Protein AF-A0A7X9JMN2-F1 (afdb_monomer_lite)

Foldseek 3Di:
DPQFFEEEEELDDPVPPPDPLSVLLCVLCVVLVHDYYYDYLVCVLVDDGQEYEYAYADPVSLVSLVVCQVVDPHAYEYEHPCQVPVVSVVVRHPYYDHDRVSVVVSVVVVVCVVPPPVCSVVD

pLDDT: mean 87.57, std 11.24, range [36.84, 97.06]

Radius of gyration: 13.44 Å; chains: 1; bounding box: 32×29×34 Å

Structure (mmCIF, N/CA/C/O backbone):
data_AF-A0A7X9JMN2-F1
#
_entry.id   AF-A0A7X9JMN2-F1
#
loop_
_atom_site.group_PDB
_atom_site.id
_atom_site.type_symbol
_atom_site.label_atom_id
_atom_site.label_alt_id
_atom_site.label_comp_id
_atom_site.label_asym_id
_atom_site.label_entity_id
_atom_site.label_seq_id
_atom_site.pdbx_PDB_ins_code
_atom_site.Cartn_x
_atom_site.Cartn_y
_atom_site.Cartn_z
_atom_site.occupancy
_atom_site.B_iso_or_equiv
_atom_site.auth_seq_id
_atom_site.auth_comp_id
_atom_site.auth_asym_id
_atom_site.auth_atom_id
_atom_site.pdbx_PDB_model_num
ATOM 1 N N . MET A 1 1 ? -14.043 -1.113 19.077 1.00 50.56 1 MET A N 1
ATOM 2 C CA . MET A 1 1 ? -13.209 -0.515 18.016 1.00 50.56 1 MET A CA 1
ATOM 3 C C . MET A 1 1 ? -13.443 -1.314 16.752 1.00 50.56 1 MET A C 1
ATOM 5 O O . MET A 1 1 ? -13.357 -2.536 16.822 1.00 50.56 1 MET A O 1
ATOM 9 N N . ASN A 1 2 ? -13.822 -0.662 15.649 1.00 57.97 2 ASN A N 1
ATOM 10 C CA . ASN A 1 2 ? -13.919 -1.343 14.357 1.00 57.97 2 ASN A CA 1
ATOM 11 C C . ASN A 1 2 ? -12.519 -1.813 13.971 1.00 57.97 2 ASN A C 1
ATOM 13 O O . ASN A 1 2 ? -11.595 -1.011 13.957 1.00 57.97 2 ASN A O 1
ATOM 17 N N . ASN A 1 3 ? -12.360 -3.111 13.736 1.00 80.88 3 ASN A N 1
ATOM 18 C CA . ASN A 1 3 ? -11.065 -3.700 13.430 1.00 80.88 3 ASN A CA 1
ATOM 19 C C . ASN A 1 3 ? -10.782 -3.521 11.932 1.00 80.88 3 ASN A C 1
ATOM 21 O O . ASN A 1 3 ? -11.212 -4.356 11.135 1.00 80.88 3 ASN A O 1
ATOM 25 N N . ILE A 1 4 ? -10.125 -2.416 11.565 1.00 88.62 4 ILE A N 1
ATOM 26 C CA . ILE A 1 4 ? -9.765 -2.102 10.176 1.00 88.62 4 ILE A CA 1
ATOM 27 C C . ILE A 1 4 ? -8.824 -3.189 9.647 1.00 88.62 4 ILE A C 1
ATOM 29 O O . ILE A 1 4 ? -7.772 -3.463 10.231 1.00 88.62 4 ILE A O 1
ATOM 33 N N . LYS A 1 5 ? -9.189 -3.815 8.529 1.00 92.25 5 LYS A N 1
ATOM 34 C CA . LYS A 1 5 ? -8.363 -4.813 7.846 1.00 92.25 5 LYS A CA 1
ATOM 35 C C . LYS A 1 5 ? -7.457 -4.129 6.836 1.00 92.25 5 LYS A C 1
ATOM 37 O O . LYS A 1 5 ? -7.926 -3.638 5.810 1.00 92.25 5 LYS A O 1
ATOM 42 N N . ILE A 1 6 ? -6.158 -4.149 7.103 1.00 95.69 6 ILE A N 1
ATOM 43 C CA . ILE A 1 6 ? -5.160 -3.501 6.255 1.00 95.69 6 ILE A CA 1
ATOM 44 C C . ILE A 1 6 ? -4.345 -4.570 5.538 1.00 95.69 6 ILE A C 1
ATOM 46 O O . ILE A 1 6 ? -3.805 -5.492 6.160 1.00 95.69 6 ILE A O 1
ATOM 50 N N . ILE A 1 7 ? -4.235 -4.430 4.222 1.00 97.06 7 ILE A N 1
ATOM 51 C CA . ILE A 1 7 ? -3.288 -5.190 3.412 1.00 97.06 7 ILE A CA 1
ATOM 52 C C . ILE A 1 7 ? -2.228 -4.243 2.869 1.00 97.06 7 ILE A C 1
ATOM 54 O O . ILE A 1 7 ? -2.533 -3.111 2.505 1.00 97.06 7 ILE A O 1
ATOM 58 N N . ILE A 1 8 ? -0.995 -4.725 2.772 1.00 96.88 8 ILE A N 1
ATOM 59 C CA . ILE A 1 8 ? 0.046 -4.109 1.952 1.00 96.88 8 ILE A CA 1
ATOM 60 C C . ILE A 1 8 ? 0.497 -5.077 0.867 1.00 96.88 8 ILE A C 1
ATOM 62 O O . ILE A 1 8 ? 0.558 -6.291 1.076 1.00 96.88 8 ILE A O 1
ATOM 66 N N . THR A 1 9 ? 0.777 -4.528 -0.307 1.00 96.06 9 THR A N 1
ATOM 67 C CA . THR A 1 9 ? 1.243 -5.279 -1.465 1.00 96.06 9 THR A CA 1
ATOM 68 C C . THR A 1 9 ? 2.214 -4.449 -2.299 1.00 96.06 9 THR A C 1
ATOM 70 O O . THR A 1 9 ? 2.250 -3.218 -2.223 1.00 96.06 9 THR A O 1
ATOM 73 N N . GLU A 1 10 ? 2.988 -5.139 -3.126 1.00 96.00 10 GLU A N 1
ATOM 74 C CA . GLU A 1 10 ? 3.899 -4.552 -4.103 1.00 96.00 10 GLU A CA 1
ATOM 75 C C . GLU A 1 10 ? 3.492 -5.073 -5.486 1.00 96.00 10 GLU A C 1
ATOM 77 O O . GLU A 1 10 ? 3.618 -6.274 -5.743 1.00 96.00 10 GLU A O 1
ATOM 82 N N . PRO A 1 11 ? 2.965 -4.216 -6.379 1.00 93.88 11 PRO A N 1
ATOM 83 C CA . PRO A 1 11 ? 2.500 -4.609 -7.706 1.00 93.88 11 PRO A CA 1
ATOM 84 C C . PRO A 1 11 ? 3.679 -4.789 -8.669 1.00 93.88 11 PRO A C 1
ATOM 86 O O . PRO A 1 11 ? 3.841 -4.047 -9.635 1.00 93.88 11 PRO A O 1
ATOM 89 N N . THR A 1 12 ? 4.517 -5.776 -8.373 1.00 91.81 12 THR A N 1
ATOM 90 C CA . THR A 1 12 ? 5.749 -6.094 -9.092 1.00 91.81 12 THR A CA 1
ATOM 91 C C . THR A 1 12 ? 5.933 -7.612 -9.204 1.00 91.81 12 THR A C 1
ATOM 93 O O . THR A 1 12 ? 5.120 -8.396 -8.713 1.00 91.81 12 THR A O 1
ATOM 96 N N . GLU A 1 13 ? 6.992 -8.040 -9.885 1.00 89.56 13 GLU A N 1
ATOM 97 C CA . GLU A 1 13 ? 7.364 -9.455 -9.983 1.00 89.56 13 GLU A CA 1
ATOM 98 C C . GLU A 1 13 ? 7.725 -10.010 -8.600 1.00 89.56 13 GLU A C 1
ATOM 100 O O . GLU A 1 13 ? 8.348 -9.321 -7.796 1.00 89.56 13 GLU A O 1
ATOM 105 N N . ILE A 1 14 ? 7.374 -11.271 -8.323 1.00 88.75 14 ILE A N 1
ATOM 106 C CA . ILE A 1 14 ? 7.520 -11.877 -6.987 1.00 88.75 14 ILE A CA 1
ATOM 107 C C . ILE A 1 14 ? 8.953 -11.799 -6.431 1.00 88.75 14 ILE A C 1
ATOM 109 O O . ILE A 1 14 ? 9.150 -11.673 -5.227 1.00 88.75 14 ILE A O 1
ATOM 113 N N . GLU A 1 15 ? 9.948 -11.815 -7.312 1.00 90.06 15 GLU A N 1
ATOM 114 C CA . GLU A 1 15 ? 11.380 -11.723 -7.005 1.00 90.06 15 GLU A CA 1
ATOM 115 C C . GLU A 1 15 ? 11.773 -10.361 -6.409 1.00 90.06 15 GLU A C 1
ATOM 117 O O . GLU A 1 15 ? 12.744 -10.265 -5.664 1.00 90.06 15 GLU A O 1
ATOM 122 N N . ASN A 1 16 ? 10.991 -9.321 -6.714 1.00 89.44 16 ASN A N 1
ATOM 123 C CA . ASN A 1 16 ? 11.217 -7.931 -6.318 1.00 89.44 16 ASN A CA 1
ATOM 124 C C . ASN A 1 16 ? 10.312 -7.490 -5.153 1.00 89.44 16 ASN A C 1
ATOM 126 O O . ASN A 1 16 ? 10.167 -6.293 -4.896 1.00 89.44 16 ASN A O 1
ATOM 130 N N . THR A 1 17 ? 9.673 -8.449 -4.479 1.00 92.62 17 THR A N 1
ATOM 131 C CA . THR A 1 17 ? 8.783 -8.210 -3.337 1.00 92.62 17 THR A CA 1
ATOM 132 C C . THR A 1 17 ? 9.525 -8.204 -2.002 1.00 92.62 17 THR A C 1
ATOM 134 O O . THR A 1 17 ? 10.690 -8.594 -1.912 1.00 92.62 17 THR A O 1
ATOM 137 N N . LYS A 1 18 ? 8.828 -7.787 -0.940 1.00 91.69 18 LYS A N 1
ATOM 138 C CA . LYS A 1 18 ? 9.326 -7.636 0.431 1.00 91.69 18 LYS A CA 1
ATOM 139 C C . LYS A 1 18 ? 10.477 -6.643 0.506 1.00 91.69 18 LYS A C 1
ATOM 141 O O . LYS A 1 18 ? 11.504 -6.902 1.137 1.00 91.69 18 LYS A O 1
ATOM 146 N N . SER A 1 19 ? 10.297 -5.496 -0.145 1.00 91.88 19 SER A N 1
ATOM 147 C CA . SER A 1 19 ? 11.241 -4.392 -0.040 1.00 91.88 19 SER A CA 1
ATOM 148 C C . SER A 1 19 ? 11.398 -3.930 1.409 1.00 91.88 19 SER A C 1
ATOM 150 O O . SER A 1 19 ? 10.501 -4.046 2.247 1.00 91.88 19 SER A O 1
ATOM 152 N N . VAL A 1 20 ? 12.559 -3.341 1.692 1.00 91.12 20 VAL A N 1
ATOM 153 C CA . VAL A 1 20 ? 12.854 -2.738 2.998 1.00 91.12 20 VAL A CA 1
ATOM 154 C C . VAL A 1 20 ? 11.843 -1.634 3.340 1.00 91.12 20 VAL A C 1
ATOM 156 O O . VAL A 1 20 ? 11.431 -1.525 4.490 1.00 91.12 20 VAL A O 1
ATOM 159 N N . GLY A 1 21 ? 11.394 -0.862 2.345 1.00 89.31 21 GLY A N 1
ATOM 160 C CA . GLY A 1 21 ? 10.350 0.148 2.537 1.00 89.31 21 GLY A CA 1
ATOM 161 C C . GLY A 1 21 ? 9.030 -0.473 2.990 1.00 89.31 21 GLY A C 1
ATOM 162 O O . GLY A 1 21 ? 8.467 -0.049 3.994 1.00 89.31 21 GLY A O 1
ATOM 163 N N . CYS A 1 22 ? 8.577 -1.538 2.321 1.00 92.25 22 CYS A N 1
ATOM 164 C CA . CYS A 1 22 ? 7.383 -2.277 2.737 1.00 92.25 22 CYS A CA 1
ATOM 165 C C . CYS A 1 22 ? 7.506 -2.790 4.181 1.00 92.25 22 CYS A C 1
ATOM 167 O O . CYS A 1 22 ? 6.581 -2.624 4.976 1.00 92.25 22 CYS A O 1
ATOM 169 N N . PHE A 1 23 ? 8.671 -3.335 4.547 1.00 93.88 23 PHE A N 1
ATOM 170 C CA . PHE A 1 23 ? 8.934 -3.794 5.911 1.00 93.88 23 PHE A CA 1
ATOM 171 C C . PHE A 1 23 ? 8.796 -2.671 6.954 1.00 93.88 23 PHE A C 1
ATOM 173 O O . PHE A 1 23 ? 8.172 -2.891 7.992 1.00 93.88 23 PHE A O 1
ATOM 180 N N . PHE A 1 24 ? 9.333 -1.474 6.694 1.00 93.69 24 PHE A N 1
ATOM 181 C CA . PHE A 1 24 ? 9.225 -0.352 7.634 1.00 93.69 24 PHE A CA 1
ATOM 182 C C . PHE A 1 24 ? 7.792 0.152 7.798 1.00 93.69 24 PHE A C 1
ATOM 184 O O . PHE A 1 24 ? 7.375 0.438 8.924 1.00 93.69 24 PHE A O 1
ATOM 191 N N . ILE A 1 25 ? 7.013 0.192 6.715 1.00 94.06 25 ILE A N 1
ATOM 192 C CA . ILE A 1 25 ? 5.583 0.515 6.782 1.00 94.06 25 ILE A CA 1
ATOM 193 C C . ILE A 1 25 ? 4.844 -0.514 7.643 1.00 94.06 25 ILE A C 1
ATOM 195 O O . ILE A 1 25 ? 4.110 -0.147 8.561 1.00 94.06 25 ILE A O 1
ATOM 199 N N . GLU A 1 26 ? 5.064 -1.804 7.390 1.00 95.94 26 GLU A N 1
ATOM 200 C CA . GLU A 1 26 ? 4.446 -2.875 8.168 1.00 95.94 26 GLU A CA 1
ATOM 201 C C . GLU A 1 26 ? 4.801 -2.809 9.659 1.00 95.94 26 GLU A C 1
ATOM 203 O O . GLU A 1 26 ? 3.919 -2.940 10.508 1.00 95.94 26 GLU A O 1
ATOM 208 N N . ASP A 1 27 ? 6.080 -2.621 9.986 1.00 95.62 27 ASP A N 1
ATOM 209 C CA . ASP A 1 27 ? 6.557 -2.513 11.366 1.00 95.62 27 ASP A CA 1
ATOM 210 C C . ASP A 1 27 ? 5.950 -1.295 12.077 1.00 95.62 27 ASP A C 1
ATOM 212 O O . ASP A 1 27 ? 5.456 -1.417 13.199 1.00 95.62 27 ASP A O 1
ATOM 216 N N . SER A 1 28 ? 5.904 -0.146 11.401 1.00 95.38 28 SER A N 1
ATOM 217 C CA . SER A 1 28 ? 5.345 1.096 11.949 1.00 95.38 28 SER A CA 1
ATOM 218 C C . SER A 1 28 ? 3.849 0.965 12.240 1.00 95.38 28 SER A C 1
ATOM 220 O O . SER A 1 28 ? 3.398 1.296 13.335 1.00 95.38 28 SER A O 1
ATOM 222 N N . ILE A 1 29 ? 3.081 0.392 11.310 1.00 95.19 29 ILE A N 1
ATOM 223 C CA . ILE A 1 29 ? 1.638 0.157 11.479 1.00 95.19 29 ILE A CA 1
ATOM 224 C C . ILE A 1 29 ? 1.369 -0.824 12.627 1.00 95.19 29 ILE A C 1
ATOM 226 O O . ILE A 1 29 ? 0.494 -0.571 13.459 1.00 95.19 29 ILE A O 1
ATOM 230 N N . ARG A 1 30 ? 2.151 -1.911 12.729 1.00 95.56 30 ARG A N 1
ATOM 231 C CA . ARG A 1 30 ? 2.033 -2.878 13.837 1.00 95.56 30 ARG A CA 1
ATOM 232 C C . ARG A 1 30 ? 2.364 -2.247 15.186 1.00 95.56 30 ARG A C 1
ATOM 234 O O . ARG A 1 30 ? 1.655 -2.498 16.158 1.00 95.56 30 ARG A O 1
ATOM 241 N N . LYS A 1 31 ? 3.410 -1.417 15.259 1.00 95.75 31 LYS A N 1
ATOM 242 C CA . LYS A 1 31 ? 3.788 -0.682 16.480 1.00 95.75 31 LYS A CA 1
ATOM 243 C C . LYS A 1 31 ? 2.709 0.298 16.933 1.00 95.75 31 LYS A C 1
ATOM 245 O O . LYS A 1 31 ? 2.535 0.473 18.136 1.00 95.75 31 LYS A O 1
ATOM 250 N N . SER A 1 32 ? 1.953 0.862 15.996 1.00 93.62 32 SER A N 1
ATOM 251 C CA . SER A 1 32 ? 0.791 1.713 16.280 1.00 93.62 32 SER A CA 1
ATOM 252 C C . SER A 1 32 ? -0.472 0.931 16.665 1.00 93.62 32 SER A C 1
ATOM 254 O O . SER A 1 32 ? -1.517 1.530 16.892 1.00 93.62 32 SER A O 1
ATOM 256 N N . GLY A 1 33 ? -0.397 -0.400 16.771 1.00 93.50 33 GLY A N 1
ATOM 257 C CA . GLY A 1 33 ? -1.494 -1.247 17.249 1.00 93.50 33 GLY A CA 1
ATOM 258 C C . GLY A 1 33 ? -2.478 -1.703 16.170 1.00 93.50 33 GLY A C 1
ATOM 259 O O . GLY A 1 33 ? -3.447 -2.391 16.489 1.00 93.50 33 GLY A O 1
ATOM 260 N N . TYR A 1 34 ? -2.228 -1.376 14.901 1.00 93.81 34 TYR A N 1
ATOM 261 C CA . TYR A 1 34 ? -3.049 -1.832 13.783 1.00 93.81 34 TYR A CA 1
ATOM 262 C C . TYR A 1 34 ? -2.604 -3.207 13.282 1.00 93.81 34 TYR A C 1
ATOM 264 O O . TYR A 1 34 ? -1.421 -3.557 13.294 1.00 93.81 34 TYR A O 1
ATOM 272 N N . ASN A 1 35 ? -3.561 -3.992 12.784 1.00 92.12 35 ASN A N 1
ATOM 273 C CA . ASN A 1 35 ? -3.256 -5.262 12.143 1.00 92.12 35 ASN A CA 1
ATOM 274 C C . ASN A 1 35 ? -3.060 -5.069 10.636 1.00 92.12 35 ASN A C 1
ATOM 276 O O . ASN A 1 35 ? -3.939 -4.559 9.944 1.00 92.12 35 ASN A O 1
ATOM 280 N N . ILE A 1 36 ? -1.920 -5.531 10.132 1.00 95.69 36 ILE A N 1
ATOM 281 C CA . ILE A 1 36 ? -1.548 -5.443 8.722 1.00 95.69 36 ILE A CA 1
ATOM 282 C C . ILE A 1 36 ? -1.001 -6.772 8.223 1.00 95.69 36 ILE A C 1
ATOM 284 O O . ILE A 1 36 ? -0.153 -7.411 8.863 1.00 95.69 36 ILE A O 1
ATOM 288 N N . LYS A 1 37 ? -1.476 -7.170 7.044 1.00 96.12 37 LYS A N 1
ATOM 289 C CA . LYS A 1 37 ? -1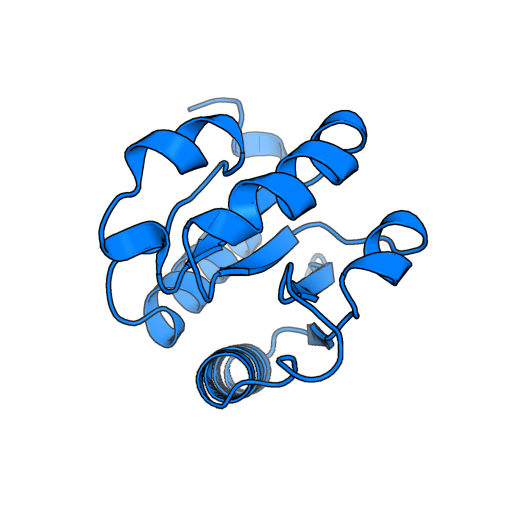.065 -8.386 6.350 1.00 96.12 37 LYS A CA 1
ATOM 290 C C . LYS A 1 37 ? -0.367 -8.032 5.041 1.00 96.12 37 LYS A C 1
ATOM 292 O O . LYS A 1 37 ? -0.934 -7.337 4.204 1.00 96.12 37 LYS A O 1
ATOM 297 N N . TYR A 1 38 ? 0.830 -8.571 4.842 1.00 96.94 38 TYR A N 1
ATOM 298 C CA . TYR A 1 38 ? 1.448 -8.584 3.523 1.00 96.94 38 TYR A CA 1
ATOM 299 C C . TYR A 1 38 ? 0.750 -9.610 2.623 1.00 96.94 38 TYR A C 1
ATOM 301 O O . TYR A 1 38 ? 0.566 -10.766 3.023 1.00 96.94 38 TYR A O 1
ATOM 309 N N . VAL A 1 39 ? 0.397 -9.212 1.404 1.00 95.62 39 VAL A N 1
ATOM 310 C CA . VAL A 1 39 ? -0.180 -10.097 0.387 1.00 95.62 39 VAL A CA 1
ATOM 311 C C . VAL A 1 39 ? 0.544 -9.895 -0.937 1.00 95.62 39 VAL A C 1
ATOM 313 O O . VAL A 1 39 ? 0.685 -8.776 -1.420 1.00 95.62 39 VAL A O 1
ATOM 316 N N . GLU A 1 40 ? 0.968 -10.996 -1.558 1.00 94.00 40 GLU A N 1
ATOM 317 C CA . GLU A 1 40 ? 1.492 -10.975 -2.927 1.00 94.00 40 GLU A CA 1
ATOM 318 C C . GLU A 1 40 ? 0.424 -10.463 -3.901 1.00 94.00 40 GLU A C 1
ATOM 320 O O . GLU A 1 40 ? -0.719 -10.921 -3.869 1.00 94.00 40 GLU A O 1
ATOM 325 N N . PHE A 1 41 ? 0.805 -9.566 -4.809 1.00 92.00 41 PHE A N 1
ATOM 326 C CA . PHE A 1 41 ? -0.121 -8.874 -5.709 1.00 92.00 41 PHE A CA 1
ATOM 327 C C . PHE A 1 41 ? -1.096 -9.802 -6.458 1.00 92.00 41 PHE A C 1
ATOM 329 O O . PHE A 1 41 ? -2.297 -9.541 -6.515 1.00 92.00 41 PHE A O 1
ATOM 336 N N . GLU A 1 42 ? -0.609 -10.934 -6.971 1.00 89.56 42 GLU A N 1
ATOM 337 C CA . GLU A 1 42 ? -1.416 -11.910 -7.723 1.00 89.56 42 GLU A CA 1
ATOM 338 C C . GLU A 1 42 ? -2.509 -12.596 -6.878 1.00 89.56 42 GLU A C 1
ATOM 340 O O . GLU A 1 42 ? -3.509 -13.077 -7.418 1.00 89.56 42 GLU A O 1
ATOM 345 N N . LYS A 1 43 ? -2.343 -12.619 -5.550 1.00 91.81 43 LYS A N 1
ATOM 346 C CA . LYS A 1 43 ? -3.290 -13.200 -4.583 1.00 91.81 43 LYS A CA 1
ATOM 347 C C . LYS A 1 43 ? -4.273 -12.167 -4.029 1.00 91.81 43 LYS A C 1
ATOM 349 O O . LYS A 1 43 ? -5.218 -12.537 -3.341 1.00 91.81 43 LYS A O 1
ATOM 354 N N . LEU A 1 44 ? -4.095 -10.881 -4.342 1.00 91.38 44 LEU A N 1
ATOM 355 C CA . LEU A 1 44 ? -4.888 -9.795 -3.758 1.00 91.38 44 LEU A CA 1
ATOM 356 C C . LEU A 1 44 ? -6.393 -9.929 -4.035 1.00 91.38 44 LEU A C 1
ATOM 358 O O . LEU A 1 44 ? -7.214 -9.555 -3.205 1.00 91.38 44 LEU A O 1
ATOM 362 N N . LYS A 1 45 ? -6.763 -10.501 -5.187 1.00 87.88 45 LYS A N 1
ATOM 363 C CA . LYS A 1 45 ? -8.163 -10.744 -5.581 1.00 87.88 45 LYS A CA 1
ATOM 364 C C . LYS A 1 45 ? -8.907 -11.728 -4.665 1.00 87.88 45 LYS A C 1
ATOM 366 O O . LYS A 1 45 ? -10.135 -11.729 -4.666 1.00 87.88 45 LYS A O 1
ATOM 371 N N . ASP A 1 46 ? -8.171 -12.576 -3.947 1.00 89.44 46 ASP A N 1
ATOM 372 C CA . ASP A 1 46 ? -8.713 -13.640 -3.098 1.00 89.44 46 ASP A CA 1
ATOM 373 C C . ASP A 1 46 ? -8.819 -13.188 -1.627 1.00 89.44 46 ASP A C 1
ATOM 375 O O . ASP A 1 46 ? -9.194 -13.965 -0.750 1.00 89.44 46 ASP A O 1
ATOM 379 N N . GLU A 1 47 ? -8.494 -11.924 -1.346 1.00 91.38 47 GLU A N 1
ATOM 380 C CA . GLU A 1 47 ? -8.417 -11.362 -0.003 1.00 91.38 47 GLU A CA 1
ATOM 381 C C . GLU A 1 47 ? -9.513 -10.323 0.254 1.00 91.38 47 GLU A C 1
ATOM 383 O O . GLU A 1 47 ? -10.060 -9.698 -0.655 1.00 91.38 47 GLU A O 1
ATOM 388 N N . THR A 1 48 ? -9.817 -10.105 1.535 1.00 89.75 48 THR A N 1
ATOM 389 C CA . THR A 1 48 ? -10.726 -9.041 1.978 1.00 89.75 48 THR A CA 1
ATOM 390 C C . THR A 1 48 ? -9.968 -8.054 2.853 1.00 89.75 48 THR A C 1
ATOM 392 O O . THR A 1 48 ? -9.451 -8.445 3.902 1.00 89.75 48 THR A O 1
ATOM 395 N N . ALA A 1 49 ? -9.960 -6.785 2.464 1.00 92.06 49 ALA A N 1
ATOM 396 C CA . ALA A 1 49 ? -9.413 -5.685 3.248 1.00 92.06 49 ALA A CA 1
ATOM 397 C C . ALA A 1 49 ? -10.348 -4.484 3.193 1.00 92.06 49 ALA A C 1
ATOM 399 O O . ALA A 1 49 ? -11.193 -4.403 2.314 1.00 92.06 49 ALA A O 1
ATOM 400 N N . ASP A 1 50 ? -10.176 -3.556 4.116 1.00 91.69 50 ASP A N 1
ATOM 401 C CA . ASP A 1 50 ? -10.797 -2.238 4.072 1.00 91.69 50 ASP A CA 1
ATOM 402 C C . ASP A 1 50 ? -9.890 -1.249 3.328 1.00 91.69 50 ASP A C 1
ATOM 404 O O . ASP A 1 50 ? -10.344 -0.450 2.504 1.00 91.69 50 ASP A O 1
ATOM 408 N N . ILE A 1 51 ? -8.583 -1.371 3.579 1.00 94.38 51 ILE A N 1
ATOM 409 C CA . ILE A 1 51 ? -7.528 -0.527 3.025 1.00 94.38 51 ILE A CA 1
ATOM 410 C C . ILE A 1 51 ? -6.456 -1.417 2.405 1.00 94.38 51 ILE A C 1
ATOM 412 O O . ILE A 1 51 ? -6.016 -2.400 3.009 1.00 94.38 51 ILE A O 1
ATOM 416 N N . ILE A 1 52 ? -6.010 -1.041 1.210 1.00 95.75 52 ILE A N 1
ATOM 417 C CA . ILE A 1 52 ? -4.889 -1.672 0.525 1.00 95.75 52 ILE A CA 1
ATOM 418 C C . ILE A 1 52 ? -3.810 -0.620 0.276 1.00 95.75 52 ILE A C 1
ATOM 420 O O . ILE A 1 52 ? -4.028 0.366 -0.429 1.00 95.75 52 ILE A O 1
ATOM 424 N N . LEU A 1 53 ? -2.639 -0.858 0.855 1.00 96.19 53 LEU A N 1
ATOM 425 C CA . LEU A 1 53 ? -1.434 -0.067 0.665 1.00 96.19 53 LEU A CA 1
ATOM 426 C C . LEU A 1 53 ? -0.622 -0.656 -0.491 1.00 96.19 53 LEU A C 1
ATOM 428 O O . LEU A 1 53 ? -0.351 -1.858 -0.519 1.00 96.19 53 LEU A O 1
ATOM 432 N N . PHE A 1 54 ? -0.207 0.191 -1.424 1.00 95.06 54 PHE A N 1
ATOM 433 C CA . PHE A 1 54 ? 0.599 -0.187 -2.578 1.00 95.06 54 PHE A CA 1
ATOM 434 C C . PHE A 1 54 ? 1.964 0.491 -2.506 1.00 95.06 54 PHE A C 1
ATOM 436 O O . PHE A 1 54 ? 2.078 1.708 -2.677 1.00 95.06 54 PHE A O 1
ATOM 443 N N . SER A 1 55 ? 3.007 -0.310 -2.301 1.00 94.19 55 SER A N 1
ATOM 444 C CA . SER A 1 55 ? 4.393 0.141 -2.431 1.00 94.19 55 SER A CA 1
ATOM 445 C C . SER A 1 55 ? 4.826 0.004 -3.890 1.00 94.19 55 SER A C 1
ATOM 447 O O . SER A 1 55 ? 5.037 -1.104 -4.379 1.00 94.19 55 SER A O 1
ATOM 449 N N . ILE A 1 56 ? 4.907 1.124 -4.611 1.00 92.50 56 ILE A N 1
ATOM 450 C CA . ILE A 1 56 ? 5.272 1.147 -6.033 1.00 92.50 56 ILE A CA 1
ATOM 451 C C . ILE A 1 56 ? 6.784 1.267 -6.180 1.00 92.50 56 ILE A C 1
ATOM 453 O O . ILE A 1 56 ? 7.397 2.175 -5.615 1.00 92.50 56 ILE A O 1
ATOM 457 N N . HIS A 1 57 ? 7.394 0.386 -6.970 1.00 90.12 57 HIS A N 1
ATOM 458 C CA . HIS A 1 57 ? 8.846 0.340 -7.167 1.00 90.12 57 HIS A CA 1
ATOM 459 C C . HIS A 1 57 ? 9.266 0.945 -8.506 1.00 90.12 57 HIS A C 1
ATOM 461 O O . HIS A 1 57 ? 10.401 1.386 -8.668 1.00 90.12 57 HIS A O 1
ATOM 467 N N . HIS A 1 58 ? 8.369 0.990 -9.486 1.00 87.75 58 HIS A N 1
ATOM 468 C CA . HIS A 1 58 ? 8.675 1.546 -10.793 1.00 87.75 58 HIS A CA 1
ATOM 469 C C . HIS A 1 58 ? 7.424 2.093 -11.484 1.00 87.75 58 HIS A C 1
ATOM 471 O O . HIS A 1 58 ? 6.314 1.611 -11.288 1.00 87.75 58 HIS A O 1
ATOM 477 N N . VAL A 1 59 ? 7.592 3.055 -12.400 1.00 85.44 59 VAL A N 1
ATOM 478 C CA . VAL A 1 59 ? 6.470 3.588 -13.205 1.00 85.44 59 VAL A CA 1
ATOM 479 C C . VAL A 1 59 ? 5.756 2.481 -13.998 1.00 85.44 59 VAL A C 1
ATOM 481 O O . VAL A 1 59 ? 4.550 2.528 -14.209 1.00 85.44 59 VAL A O 1
ATOM 484 N N . LYS A 1 60 ? 6.495 1.439 -14.397 1.00 87.81 60 LYS A N 1
ATOM 485 C CA . LYS A 1 60 ? 5.963 0.271 -15.125 1.00 87.81 60 LYS A CA 1
ATOM 486 C C . LYS A 1 60 ? 4.964 -0.540 -14.294 1.00 87.81 60 LYS A C 1
ATOM 488 O O . LYS A 1 60 ? 4.156 -1.259 -14.877 1.00 87.81 60 LYS A O 1
ATOM 493 N N . ASP A 1 61 ? 4.958 -0.382 -12.974 1.00 90.25 61 ASP A N 1
ATOM 494 C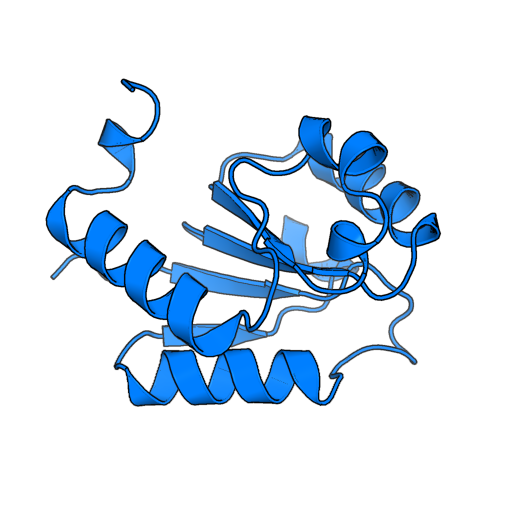 CA . ASP A 1 61 ? 4.042 -1.107 -12.097 1.00 90.25 61 ASP A CA 1
ATOM 495 C C . ASP A 1 61 ? 2.574 -0.700 -12.322 1.00 90.25 61 ASP A C 1
ATOM 497 O O . ASP A 1 61 ? 1.652 -1.435 -11.965 1.00 90.25 61 ASP A O 1
ATOM 501 N N . LEU A 1 62 ? 2.333 0.422 -13.021 1.00 90.25 62 LEU A N 1
ATOM 502 C CA . LEU A 1 62 ? 0.995 0.841 -13.451 1.00 90.25 62 LEU A CA 1
ATOM 503 C C . LEU A 1 62 ? 0.258 -0.265 -14.222 1.00 90.25 62 LEU A C 1
ATOM 505 O O . LEU A 1 62 ? -0.962 -0.387 -14.116 1.00 90.25 62 LEU A O 1
ATOM 509 N N . PHE A 1 63 ? 0.976 -1.096 -14.987 1.00 90.75 63 PHE A N 1
ATOM 510 C CA . PHE A 1 63 ? 0.359 -2.169 -15.769 1.00 90.75 63 PHE A CA 1
ATOM 511 C C . PHE A 1 63 ? -0.185 -3.293 -14.887 1.00 90.75 63 PHE A C 1
ATOM 513 O O . PHE A 1 63 ? -1.171 -3.931 -15.259 1.00 90.75 63 PHE A O 1
ATOM 520 N N . TYR A 1 64 ? 0.421 -3.529 -13.722 1.00 92.19 64 TYR A N 1
ATOM 521 C CA . TYR A 1 64 ? -0.127 -4.436 -12.722 1.00 92.19 64 TYR A CA 1
ATOM 522 C C . TYR A 1 64 ? -1.390 -3.818 -12.119 1.00 92.19 64 TYR A C 1
ATOM 524 O O . TYR A 1 64 ? -2.455 -4.430 -12.204 1.00 92.19 64 TYR A O 1
ATOM 532 N N . LEU A 1 65 ? -1.324 -2.568 -11.647 1.00 91.94 65 LEU A N 1
ATOM 533 C CA . LEU A 1 65 ? -2.478 -1.852 -11.080 1.00 91.94 65 LEU A CA 1
ATOM 5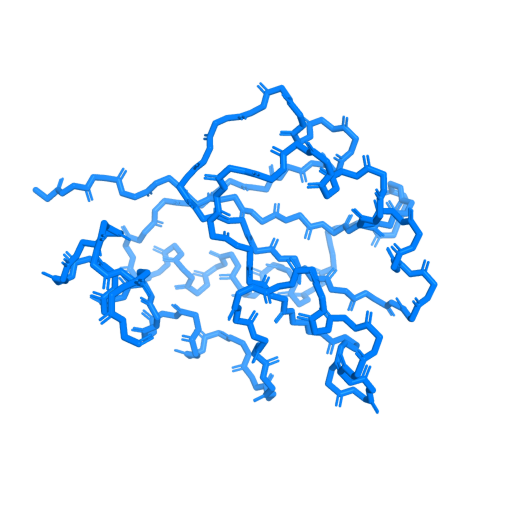34 C C . LEU A 1 65 ? -3.697 -1.859 -12.016 1.00 91.94 65 LEU A C 1
ATOM 536 O O . LEU A 1 65 ? -4.802 -2.194 -11.589 1.00 91.94 65 LEU A O 1
ATOM 540 N N . ALA A 1 66 ? -3.493 -1.592 -13.309 1.00 91.31 66 ALA A N 1
ATOM 541 C CA . ALA A 1 66 ? -4.553 -1.604 -14.316 1.00 91.31 66 ALA A CA 1
ATOM 542 C C . ALA A 1 66 ? -5.301 -2.947 -14.411 1.00 91.31 66 ALA A C 1
ATOM 544 O O . ALA A 1 66 ? -6.512 -2.960 -14.641 1.00 91.31 66 ALA A O 1
ATOM 545 N N . LYS A 1 67 ? -4.622 -4.082 -14.185 1.00 89.06 67 LYS A N 1
ATOM 546 C CA . LYS A 1 67 ? -5.261 -5.411 -14.192 1.00 89.06 67 LYS A CA 1
ATOM 547 C C . LYS A 1 67 ? -6.227 -5.599 -13.022 1.00 89.06 67 LYS A C 1
ATOM 549 O O . LYS A 1 67 ? -7.251 -6.267 -13.193 1.00 89.06 67 LYS A O 1
ATOM 554 N N . LEU A 1 68 ? -5.907 -5.034 -11.855 1.00 87.75 68 LEU A N 1
ATOM 555 C CA . LEU A 1 68 ? -6.714 -5.171 -10.640 1.00 87.75 68 LEU A CA 1
ATOM 556 C C . LEU A 1 68 ? -7.748 -4.064 -10.463 1.00 87.75 68 LEU A C 1
ATOM 558 O O . LEU A 1 68 ? -8.737 -4.288 -9.772 1.00 87.75 68 LEU A O 1
ATOM 562 N N . TYR A 1 69 ? -7.565 -2.909 -11.102 1.00 88.50 69 TYR A N 1
ATOM 563 C CA . TYR A 1 69 ? -8.411 -1.736 -10.883 1.00 88.50 69 TYR A CA 1
ATOM 564 C C . TYR A 1 69 ? -9.908 -2.007 -11.100 1.00 88.50 69 TYR A C 1
ATOM 566 O O . TYR A 1 69 ? -10.744 -1.534 -10.338 1.00 88.50 69 TYR A O 1
ATOM 574 N N . LYS A 1 70 ? -10.260 -2.871 -12.062 1.00 85.56 70 LYS A N 1
ATOM 575 C CA . LYS A 1 70 ? -11.653 -3.303 -12.297 1.00 85.56 70 LYS A CA 1
ATOM 576 C C . LYS A 1 70 ? -12.313 -4.030 -11.114 1.00 85.56 70 LYS A C 1
ATOM 578 O O . LYS A 1 70 ? -13.523 -4.232 -11.129 1.00 85.56 70 LYS A O 1
ATOM 583 N N . TYR A 1 71 ? -11.532 -4.462 -10.127 1.00 83.25 71 TYR A N 1
ATOM 584 C CA . TYR A 1 71 ? -11.998 -5.131 -8.914 1.00 83.25 71 TYR A CA 1
ATOM 585 C C . TYR A 1 71 ? -11.919 -4.233 -7.672 1.00 83.25 71 TYR A C 1
ATOM 587 O O . TYR A 1 71 ? -12.200 -4.711 -6.574 1.00 83.25 71 TYR A O 1
ATOM 595 N N . LYS A 1 72 ? -11.539 -2.956 -7.818 1.00 87.56 72 LYS A N 1
ATOM 596 C CA . LYS A 1 72 ? -11.411 -2.018 -6.699 1.00 87.56 72 LYS A CA 1
ATOM 597 C C . LYS A 1 72 ? -12.756 -1.847 -5.987 1.00 87.56 72 LYS A C 1
ATOM 599 O O . LYS A 1 72 ? -13.725 -1.371 -6.571 1.00 87.56 72 LYS A O 1
ATOM 604 N N . LYS A 1 73 ? -12.793 -2.227 -4.708 1.00 85.81 73 LYS A N 1
ATOM 605 C CA . LYS A 1 73 ? -13.917 -1.998 -3.777 1.00 85.81 73 LYS A CA 1
ATOM 606 C C . LYS A 1 73 ? -13.479 -1.310 -2.480 1.00 85.81 73 LYS A C 1
ATOM 608 O O . LYS A 1 73 ? -14.303 -1.063 -1.612 1.00 85.81 73 LYS A O 1
ATOM 613 N N . ASN A 1 74 ? -12.181 -1.053 -2.346 1.00 89.19 74 ASN A N 1
ATOM 614 C CA . ASN A 1 74 ? -11.508 -0.679 -1.106 1.00 89.19 74 ASN A CA 1
ATOM 615 C C . ASN A 1 74 ? -10.791 0.657 -1.291 1.00 89.19 74 ASN A C 1
ATOM 617 O O . ASN A 1 74 ? -10.619 1.111 -2.430 1.00 89.19 74 ASN A O 1
ATOM 621 N N . ILE A 1 75 ? -10.328 1.237 -0.184 1.00 92.38 75 ILE A N 1
ATOM 622 C CA . ILE A 1 75 ? -9.442 2.400 -0.233 1.00 92.38 75 ILE A CA 1
ATOM 623 C C . ILE A 1 75 ? -8.066 1.923 -0.690 1.00 92.38 75 ILE A C 1
ATOM 625 O O . ILE A 1 75 ? -7.470 1.032 -0.083 1.00 92.38 75 ILE A O 1
ATOM 629 N N . TRP A 1 76 ? -7.576 2.488 -1.784 1.00 94.38 76 TRP A N 1
ATOM 630 C CA . TRP A 1 76 ? -6.256 2.220 -2.334 1.00 94.38 76 TRP A CA 1
ATOM 631 C C . TRP A 1 76 ? -5.344 3.401 -2.034 1.00 94.38 76 TRP A C 1
ATOM 633 O O . TRP A 1 76 ? -5.586 4.514 -2.505 1.00 94.38 76 TRP A O 1
ATOM 643 N N . ILE A 1 77 ? -4.277 3.143 -1.282 1.00 94.12 77 ILE A N 1
ATOM 644 C CA . ILE A 1 77 ? -3.277 4.149 -0.925 1.00 94.12 77 ILE A CA 1
ATOM 645 C C . ILE A 1 77 ? -1.958 3.792 -1.601 1.00 94.12 77 ILE A C 1
ATOM 647 O O . ILE A 1 77 ? -1.433 2.699 -1.395 1.00 94.12 77 ILE A O 1
ATOM 651 N N . GLY A 1 78 ? -1.428 4.696 -2.420 1.00 93.19 78 GLY A N 1
ATOM 652 C CA . GLY A 1 78 ? -0.168 4.508 -3.139 1.00 93.19 78 GLY A CA 1
ATOM 653 C C . GLY A 1 78 ? 1.001 5.232 -2.474 1.00 93.19 78 GLY A C 1
ATOM 654 O O . GLY A 1 78 ? 0.838 6.339 -1.967 1.00 93.19 78 GLY A O 1
ATOM 655 N N . GLY A 1 79 ? 2.193 4.641 -2.526 1.00 91.50 79 GLY A N 1
ATOM 656 C CA . GLY A 1 79 ? 3.447 5.257 -2.080 1.00 91.50 79 GLY A CA 1
ATOM 657 C C . GLY A 1 79 ? 4.654 4.773 -2.890 1.00 91.50 79 GLY A C 1
ATOM 658 O O . GLY A 1 79 ? 4.513 4.047 -3.876 1.00 91.50 79 GLY A O 1
ATOM 659 N N . GLY A 1 80 ? 5.860 5.178 -2.488 1.00 87.06 80 GLY A N 1
ATOM 660 C CA . GLY A 1 80 ? 7.106 4.788 -3.160 1.00 87.06 80 GLY A CA 1
ATOM 661 C C . GLY A 1 80 ? 7.382 5.607 -4.424 1.00 87.06 80 GLY A C 1
ATOM 662 O O . GLY A 1 80 ? 7.293 6.833 -4.420 1.00 87.06 80 GLY A O 1
ATOM 663 N N . HIS A 1 81 ? 7.712 4.958 -5.539 1.00 78.19 81 HIS A N 1
ATOM 664 C CA . HIS A 1 81 ? 8.097 5.634 -6.786 1.00 78.19 81 HIS A CA 1
ATOM 665 C C . HIS A 1 81 ? 6.995 6.493 -7.427 1.00 78.19 81 HIS A C 1
ATOM 667 O O . HIS A 1 81 ? 7.302 7.298 -8.311 1.00 78.19 81 HIS A O 1
ATOM 673 N N . VAL A 1 82 ? 5.745 6.393 -6.956 1.00 73.88 82 VAL A N 1
ATOM 674 C CA . VAL A 1 82 ? 4.660 7.325 -7.317 1.00 73.88 82 VAL A CA 1
ATOM 675 C C . VAL A 1 82 ? 5.055 8.778 -7.035 1.00 73.88 82 VAL A C 1
ATOM 677 O O . VAL A 1 82 ? 4.657 9.671 -7.777 1.00 73.88 82 VAL A O 1
ATOM 680 N N . MET A 1 83 ? 5.903 9.024 -6.032 1.00 74.12 83 MET A N 1
ATOM 681 C CA . MET A 1 83 ? 6.379 10.364 -5.672 1.00 74.12 83 MET A CA 1
ATOM 682 C C . MET A 1 83 ? 7.094 11.099 -6.810 1.00 74.12 83 MET A C 1
ATOM 684 O O . MET A 1 83 ? 7.001 12.319 -6.905 1.00 74.12 83 MET A O 1
ATOM 688 N N . ASN A 1 84 ? 7.796 10.372 -7.683 1.00 78.75 84 ASN A N 1
ATOM 689 C CA . ASN A 1 84 ? 8.586 10.988 -8.751 1.00 78.75 84 ASN A CA 1
ATOM 690 C C . ASN A 1 84 ? 7.713 11.467 -9.915 1.00 78.75 84 ASN A C 1
ATOM 692 O O . ASN A 1 84 ? 8.086 12.394 -10.631 1.00 78.75 84 ASN A O 1
ATOM 696 N N . ASN A 1 85 ? 6.576 10.810 -10.138 1.00 81.19 85 ASN A N 1
ATOM 697 C CA . ASN A 1 85 ? 5.602 11.196 -11.147 1.00 81.19 85 ASN A CA 1
ATOM 698 C C . ASN A 1 85 ? 4.230 10.622 -10.765 1.00 81.19 85 ASN A C 1
ATOM 700 O O . ASN A 1 85 ? 3.899 9.514 -11.196 1.00 81.19 85 ASN A O 1
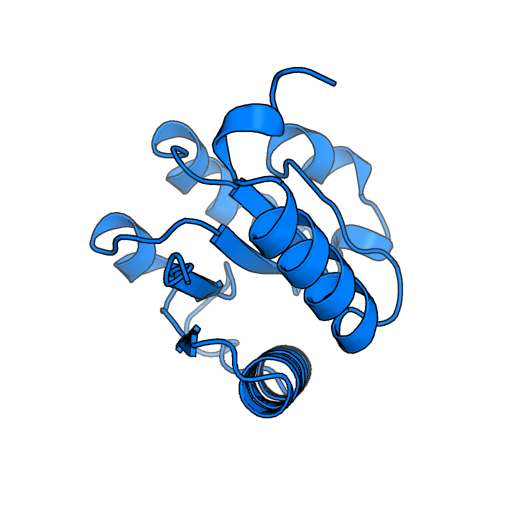ATOM 704 N N . PRO A 1 86 ? 3.431 11.342 -9.960 1.00 83.81 86 PRO A N 1
ATOM 705 C CA . PRO A 1 86 ? 2.162 10.822 -9.462 1.00 83.81 86 PRO A CA 1
ATOM 706 C C . PRO A 1 86 ? 1.076 10.803 -10.537 1.00 83.81 86 PRO A C 1
ATOM 708 O O . PRO A 1 86 ? 0.121 10.041 -10.425 1.00 83.81 86 PRO A O 1
ATOM 711 N N . TYR A 1 87 ? 1.220 11.604 -11.598 1.00 86.88 87 TYR A N 1
ATOM 712 C CA . TYR A 1 87 ? 0.163 11.851 -12.577 1.00 86.88 87 TYR A CA 1
ATOM 713 C C . TYR A 1 87 ? -0.422 10.578 -13.221 1.00 86.88 87 TYR A C 1
ATOM 715 O O . TYR A 1 87 ? -1.644 10.443 -13.241 1.00 86.88 87 TYR A O 1
ATOM 723 N N . PRO A 1 88 ? 0.383 9.589 -13.665 1.00 86.62 88 PRO A N 1
ATOM 724 C CA . PRO A 1 88 ? -0.140 8.334 -14.211 1.00 86.62 88 PRO A CA 1
ATOM 725 C C . PRO A 1 88 ? -0.901 7.482 -13.186 1.00 86.62 88 PRO A C 1
ATOM 727 O O . PRO A 1 88 ? -1.667 6.600 -13.567 1.00 86.62 88 PRO A O 1
ATOM 730 N N . PHE A 1 89 ? -0.672 7.722 -11.894 1.00 90.19 89 PHE A N 1
ATOM 731 C CA . PHE A 1 89 ? -1.201 6.926 -10.794 1.00 90.19 89 PHE A CA 1
ATOM 732 C C . PHE A 1 89 ? -2.460 7.518 -10.152 1.00 90.19 89 PHE A C 1
ATOM 734 O O . PHE A 1 89 ? -3.175 6.795 -9.461 1.00 90.19 89 PHE A O 1
ATOM 741 N N . LEU A 1 90 ? -2.762 8.795 -10.417 1.00 89.06 90 LEU A N 1
ATOM 742 C CA . LEU A 1 90 ? -3.915 9.511 -9.850 1.00 89.06 90 LEU A CA 1
ATOM 743 C C . LEU A 1 90 ? -5.254 8.821 -10.129 1.00 89.06 90 LEU A C 1
ATOM 745 O O . LEU A 1 90 ? -6.183 8.940 -9.346 1.00 89.06 90 LEU A O 1
ATOM 749 N N . HIS A 1 91 ? -5.358 8.084 -11.235 1.00 88.50 91 HIS A N 1
ATOM 750 C CA . HIS A 1 91 ? -6.581 7.360 -11.577 1.00 88.50 91 HIS A CA 1
ATOM 751 C C . HIS A 1 91 ? -6.792 6.086 -10.746 1.00 88.50 91 HIS A C 1
ATOM 753 O O . HIS A 1 91 ? -7.905 5.567 -10.715 1.00 88.50 91 HIS A O 1
ATOM 759 N N . PHE A 1 92 ? -5.747 5.563 -10.097 1.00 92.44 92 PHE A N 1
ATOM 760 C CA . PHE A 1 92 ? -5.805 4.290 -9.376 1.00 92.44 92 PHE A CA 1
ATOM 761 C C . PHE A 1 92 ? -6.023 4.455 -7.873 1.00 92.44 92 PHE A C 1
ATOM 763 O O . PHE A 1 92 ? -6.735 3.647 -7.274 1.00 92.44 92 PHE A O 1
ATOM 770 N N . PHE A 1 93 ? -5.391 5.462 -7.273 1.00 93.69 93 PHE A N 1
ATOM 771 C CA . PHE A 1 93 ? -5.339 5.634 -5.825 1.00 93.69 93 PHE A CA 1
ATOM 772 C C . PHE A 1 93 ? -6.320 6.693 -5.340 1.00 93.69 93 PHE A C 1
ATOM 774 O O . PHE A 1 93 ? -6.456 7.743 -5.960 1.00 93.69 93 PHE A O 1
ATOM 781 N N . ASP A 1 94 ? -6.944 6.430 -4.195 1.00 92.31 94 ASP A N 1
ATOM 782 C CA . ASP A 1 94 ? -7.744 7.430 -3.482 1.00 92.31 94 ASP A CA 1
ATOM 783 C C . ASP A 1 94 ? -6.826 8.407 -2.736 1.00 92.31 94 ASP A C 1
ATOM 785 O O . ASP A 1 94 ? -7.116 9.595 -2.626 1.00 92.31 94 ASP A O 1
ATOM 789 N N . ILE A 1 95 ? -5.684 7.907 -2.247 1.00 91.06 95 ILE A N 1
ATOM 790 C CA . ILE A 1 95 ? -4.665 8.694 -1.550 1.00 91.06 95 ILE A CA 1
ATOM 791 C C . ILE A 1 95 ? -3.287 8.322 -2.097 1.00 91.06 95 ILE A C 1
ATOM 793 O O . ILE A 1 95 ? -2.960 7.146 -2.255 1.00 91.06 95 ILE A O 1
ATOM 797 N N . ILE A 1 96 ? -2.448 9.323 -2.352 1.00 90.69 96 ILE A N 1
ATOM 798 C CA . ILE A 1 96 ? -1.033 9.127 -2.676 1.00 90.69 96 ILE A CA 1
ATOM 799 C C . ILE A 1 96 ? -0.197 9.746 -1.560 1.00 90.69 96 ILE A C 1
ATOM 801 O O . ILE A 1 96 ? -0.244 10.956 -1.339 1.00 90.69 96 ILE A O 1
ATOM 805 N N . CYS A 1 97 ? 0.591 8.922 -0.878 1.00 88.31 97 CYS A N 1
ATOM 806 C CA . CYS A 1 97 ? 1.561 9.372 0.107 1.00 88.31 97 CYS A CA 1
ATOM 807 C C . CYS A 1 97 ? 2.828 9.861 -0.602 1.00 88.31 97 CYS A C 1
ATOM 809 O O . CYS A 1 97 ? 3.483 9.105 -1.325 1.00 88.31 97 CYS A O 1
ATOM 811 N N . VAL A 1 98 ? 3.174 11.130 -0.373 1.00 83.62 98 VAL A N 1
ATOM 812 C CA . VAL A 1 98 ? 4.412 11.748 -0.857 1.00 83.62 98 VAL A CA 1
ATOM 813 C C . VAL A 1 98 ? 5.299 12.100 0.334 1.00 83.62 98 VAL A C 1
ATOM 815 O O . VAL A 1 98 ? 4.900 12.866 1.206 1.00 83.62 98 VAL A O 1
ATOM 818 N N . GLY A 1 99 ? 6.504 11.538 0.360 1.00 82.56 99 GLY A N 1
ATOM 819 C CA . GLY A 1 99 ? 7.460 11.611 1.463 1.00 82.56 99 GLY A CA 1
ATOM 820 C C . GLY A 1 99 ? 7.553 10.293 2.237 1.00 82.56 99 GLY A C 1
ATOM 821 O O . GLY A 1 99 ? 7.345 9.216 1.679 1.00 82.56 99 GLY A O 1
ATOM 822 N N . GLU A 1 100 ? 7.882 10.393 3.524 1.00 84.31 100 GLU A N 1
ATOM 823 C CA . GLU A 1 100 ? 7.989 9.255 4.447 1.00 84.31 100 GLU A CA 1
ATOM 824 C C . GLU A 1 100 ? 6.598 8.675 4.739 1.00 84.31 100 GLU A C 1
ATOM 826 O O . GLU A 1 100 ? 5.726 9.346 5.294 1.00 84.31 100 GLU A O 1
ATOM 831 N N . GLY A 1 101 ? 6.352 7.438 4.307 1.00 84.31 101 GLY A N 1
ATOM 832 C CA . GLY A 1 101 ? 5.023 6.828 4.366 1.00 84.31 101 GLY A CA 1
ATOM 833 C C . GLY A 1 101 ? 4.626 6.374 5.769 1.00 84.31 101 GLY A C 1
ATOM 834 O O . GLY A 1 101 ? 3.440 6.305 6.075 1.00 84.31 101 GLY A O 1
ATOM 835 N N . GLU A 1 102 ? 5.598 6.091 6.630 1.00 89.56 102 GLU A N 1
ATOM 836 C CA . GLU A 1 102 ? 5.419 5.533 7.967 1.00 89.56 102 GLU A CA 1
ATOM 837 C C . GLU A 1 102 ? 4.506 6.423 8.818 1.00 89.56 102 GLU A C 1
ATOM 839 O O . GLU A 1 102 ? 3.503 5.955 9.355 1.00 89.56 102 GLU A O 1
ATOM 844 N N . GLU A 1 103 ? 4.809 7.721 8.889 1.00 89.69 103 GLU A N 1
ATOM 845 C CA . GLU A 1 103 ? 4.033 8.681 9.677 1.00 89.69 103 GLU A CA 1
ATOM 846 C C . GLU A 1 103 ? 2.686 9.007 9.017 1.00 89.69 103 GLU A C 1
ATOM 848 O O . GLU A 1 103 ? 1.652 9.072 9.691 1.00 89.69 103 GLU A O 1
ATOM 853 N N . TRP A 1 104 ? 2.677 9.189 7.692 1.00 89.94 104 TRP A N 1
ATOM 854 C CA . TRP A 1 104 ? 1.462 9.534 6.954 1.00 89.94 104 TRP A CA 1
ATOM 855 C C . TRP A 1 104 ? 0.408 8.439 7.031 1.00 89.94 104 TRP A C 1
ATOM 857 O O . TRP A 1 104 ? -0.763 8.745 7.258 1.00 89.94 104 TRP A O 1
ATOM 867 N N . ILE A 1 105 ? 0.803 7.174 6.879 1.00 92.88 105 ILE A N 1
ATOM 868 C CA . ILE A 1 105 ? -0.146 6.066 6.937 1.00 92.88 105 ILE A CA 1
ATOM 869 C C . ILE A 1 105 ? -0.759 5.953 8.328 1.00 92.88 105 ILE A C 1
ATOM 871 O O . ILE A 1 105 ? -1.972 5.809 8.417 1.00 92.88 105 ILE A O 1
ATOM 875 N N . ILE A 1 106 ? 0.019 6.098 9.406 1.00 93.19 106 ILE A N 1
ATOM 876 C CA . ILE A 1 106 ? -0.535 6.066 10.769 1.00 93.19 106 ILE A CA 1
ATOM 877 C C . ILE A 1 106 ? -1.594 7.163 10.947 1.00 93.19 106 ILE A C 1
ATOM 879 O O . ILE A 1 106 ? -2.709 6.866 11.362 1.00 93.19 106 ILE A O 1
ATOM 883 N N . LYS A 1 107 ? -1.296 8.403 10.536 1.00 91.88 107 LYS A N 1
ATOM 884 C CA . LYS A 1 107 ? -2.256 9.519 10.607 1.00 91.88 107 LYS A CA 1
ATOM 885 C C . LYS A 1 107 ? -3.537 9.246 9.818 1.00 91.88 107 LYS A C 1
ATOM 887 O O . LYS A 1 107 ? -4.627 9.538 10.299 1.00 91.88 107 LYS A O 1
ATOM 892 N N . ILE A 1 108 ? -3.415 8.691 8.612 1.00 90.94 108 ILE A N 1
ATOM 893 C CA . ILE A 1 108 ? -4.573 8.327 7.786 1.00 90.94 108 ILE A CA 1
ATOM 894 C C . ILE A 1 108 ? -5.403 7.243 8.483 1.00 90.94 108 ILE A C 1
ATOM 896 O O . ILE A 1 108 ? -6.625 7.352 8.532 1.00 90.94 108 ILE A O 1
ATOM 900 N N . LEU A 1 109 ? -4.755 6.219 9.043 1.00 91.81 109 LEU A N 1
ATOM 901 C CA . LEU A 1 109 ? -5.434 5.144 9.764 1.00 91.81 109 LEU A CA 1
ATOM 902 C C . LEU A 1 109 ? -6.167 5.662 11.004 1.00 91.81 109 LEU A C 1
ATOM 904 O O . LEU A 1 109 ? -7.313 5.276 11.209 1.00 91.81 109 LEU A O 1
ATOM 908 N N . ASP A 1 110 ? -5.560 6.573 11.767 1.00 91.56 110 ASP A N 1
ATOM 909 C CA . ASP A 1 110 ? -6.187 7.193 12.940 1.00 91.56 110 ASP A CA 1
ATOM 910 C C . ASP A 1 110 ? -7.440 7.991 12.555 1.00 91.56 110 ASP A C 1
ATOM 912 O O . ASP A 1 110 ? -8.490 7.837 13.182 1.00 91.56 110 ASP A O 1
ATOM 916 N N . ILE A 1 111 ? -7.375 8.767 11.467 1.00 89.62 111 ILE A N 1
ATOM 917 C CA . ILE A 1 111 ? -8.535 9.496 10.931 1.00 89.62 111 ILE A CA 1
ATOM 918 C C . ILE A 1 111 ? -9.633 8.516 10.500 1.00 89.62 111 ILE A C 1
ATOM 920 O O . ILE A 1 111 ? -10.800 8.688 10.849 1.00 89.62 111 ILE A O 1
ATOM 924 N N . ILE A 1 112 ? -9.280 7.454 9.773 1.00 88.19 112 ILE A N 1
ATOM 925 C CA . ILE A 1 112 ? -10.247 6.432 9.346 1.00 88.19 112 ILE A CA 1
ATOM 926 C C . ILE A 1 112 ? -10.868 5.727 10.556 1.00 88.19 112 ILE A C 1
ATOM 928 O O . ILE A 1 112 ? -12.060 5.415 10.553 1.00 88.19 112 ILE A O 1
ATOM 932 N N . GLN A 1 113 ? -10.081 5.477 11.598 1.00 87.38 113 GLN A N 1
ATOM 933 C CA . GLN A 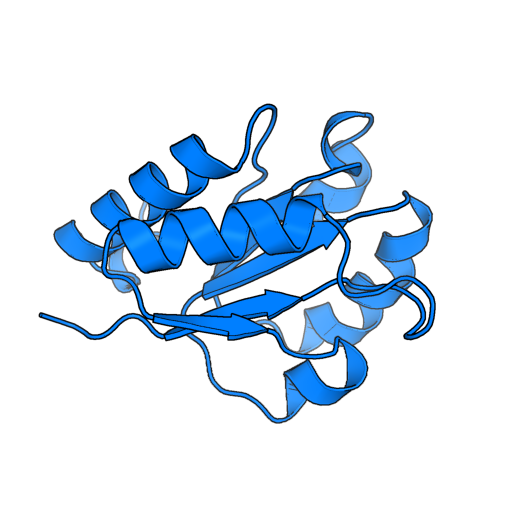1 113 ? -10.534 4.834 12.824 1.00 87.38 113 GLN A CA 1
ATOM 934 C C . GLN A 1 113 ? -11.508 5.714 13.617 1.00 87.38 113 GLN A C 1
ATOM 936 O O . GLN A 1 113 ? -12.440 5.167 14.216 1.00 87.38 113 GLN A O 1
ATOM 941 N N . GLU A 1 114 ? -11.297 7.033 13.624 1.00 87.94 114 GLU A N 1
ATOM 942 C CA . GLU A 1 114 ? -12.144 8.025 14.298 1.00 87.94 114 GLU A CA 1
ATOM 943 C C . GLU A 1 114 ? -13.456 8.275 13.542 1.00 87.94 114 GLU A C 1
ATOM 945 O O . GLU A 1 114 ? -14.530 8.216 14.142 1.00 87.94 114 GLU A O 1
ATOM 950 N N . TYR A 1 115 ? -13.382 8.510 12.229 1.00 84.56 115 TYR A N 1
ATOM 951 C CA . TYR A 1 115 ? -14.528 8.944 11.421 1.00 84.56 115 TYR A CA 1
ATOM 952 C C . TYR A 1 115 ? -15.233 7.809 10.674 1.00 84.56 115 TYR A C 1
ATOM 954 O O . TYR A 1 115 ? -16.357 7.991 10.213 1.00 84.56 115 TYR A O 1
ATOM 962 N N . GLY A 1 116 ? -14.625 6.629 10.570 1.00 78.31 116 GLY A N 1
ATOM 963 C CA . GLY A 1 116 ? -15.144 5.514 9.783 1.00 78.31 116 GLY A CA 1
ATOM 964 C C . GLY A 1 116 ? -14.889 5.662 8.279 1.00 78.31 116 GLY A C 1
ATOM 965 O O . GLY A 1 116 ? -14.754 6.754 7.735 1.00 78.31 116 GLY A O 1
ATOM 966 N N . ILE A 1 117 ? -14.843 4.521 7.587 1.00 73.25 117 ILE A N 1
ATOM 967 C CA . ILE A 1 117 ? -14.541 4.430 6.146 1.00 73.25 117 ILE A CA 1
ATOM 968 C C . ILE A 1 117 ? -15.665 5.020 5.281 1.00 73.25 117 ILE A C 1
ATOM 970 O O . ILE A 1 117 ? -15.421 5.522 4.187 1.00 73.25 117 ILE A O 1
ATOM 974 N N . GLU A 1 118 ? -16.901 4.974 5.776 1.00 67.56 118 GLU A N 1
ATOM 975 C CA . GLU A 1 118 ? -18.116 5.288 5.012 1.00 67.56 118 GLU A CA 1
ATOM 976 C C . GLU A 1 118 ? -18.265 6.791 4.727 1.00 67.56 118 GLU A C 1
ATOM 978 O O . GLU A 1 118 ? -18.943 7.173 3.780 1.00 67.56 118 GLU A O 1
ATOM 983 N N . ASN A 1 119 ? -17.539 7.630 5.473 1.00 54.72 119 ASN A N 1
ATOM 984 C CA . ASN A 1 119 ? -17.568 9.088 5.352 1.00 54.72 119 ASN A CA 1
ATOM 985 C C . ASN A 1 119 ? -16.487 9.657 4.409 1.00 54.72 119 ASN A C 1
ATOM 987 O O . ASN A 1 119 ? -16.428 10.866 4.209 1.00 54.72 119 ASN A O 1
ATOM 991 N N . ILE A 1 120 ? -15.622 8.822 3.814 1.00 54.88 120 ILE A N 1
ATOM 992 C CA . ILE A 1 120 ? -14.518 9.302 2.953 1.00 54.88 120 ILE A CA 1
ATOM 993 C C . ILE A 1 120 ? -14.998 9.732 1.559 1.00 54.88 120 ILE A C 1
ATOM 995 O O . ILE A 1 120 ? -14.356 10.560 0.922 1.00 54.88 120 ILE A O 1
ATOM 999 N N . ASN A 1 121 ? -16.146 9.232 1.098 1.00 40.62 121 ASN A N 1
ATOM 1000 C CA . ASN A 1 121 ? -16.709 9.601 -0.207 1.00 40.62 121 ASN A CA 1
ATOM 1001 C C . ASN A 1 121 ? -17.639 10.832 -0.157 1.00 40.62 121 ASN A C 1
ATOM 1003 O O . ASN A 1 121 ? -18.231 11.172 -1.180 1.00 40.62 121 ASN A O 1
ATOM 1007 N N . GLU A 1 122 ? -17.802 11.470 1.009 1.00 36.84 122 GLU A N 1
ATOM 1008 C CA . GLU A 1 122 ? -18.687 12.634 1.204 1.00 36.84 122 GLU A CA 1
ATOM 1009 C C . GLU A 1 122 ? -17.935 13.976 1.337 1.00 36.84 122 GLU A C 1
ATOM 1011 O O . GLU A 1 122 ? -18.559 14.994 1.644 1.00 36.84 122 GLU A O 1
ATOM 1016 N N . ILE A 1 123 ? -16.617 13.998 1.087 1.00 38.00 123 ILE A N 1
ATOM 1017 C CA . ILE A 1 123 ? -15.771 15.209 1.119 1.00 38.00 123 ILE A CA 1
ATOM 1018 C C . ILE A 1 123 ? -15.374 15.634 -0.297 1.00 38.00 123 ILE A C 1
ATOM 1020 O O . ILE A 1 123 ? -14.910 14.764 -1.067 1.00 38.00 123 ILE A O 1
#

Sequence (123 aa):
MNNIKIIITEPTEIENTKSVGCFFIEDSIRKSGYNIKYVEFEKLKDETADIILFSIHHVKDLFYLAKLYKYKKNIWIGGGHVMNNPYPFLHFFDIICVGEGEEWIIKILDIIQEYGIENINEI

Secondary structure (DSSP, 8-state):
-----EEEE--S-GGG-S-HHHHHHHHHHHHTT--EEE--GGGGGG---SEEEEEE--GGGHHHHHHHHTT--SEEEEEEGGGG--GGGTTT-SEE--S-HHHHHHHHHHHHHHH-GGGGGG-

=== Feature glossary ===
Annotated list of the representations used here:

Nearest PDB structures. The Foldseek neighbor list gives the closest experimentally determined structures in the PDB, ranked by structural alignment. TM-score near 1 means near-identical fold; near 0.3 means only rough topology match. This is how one finds what a novel AlphaFold prediction most resembles in the solved-structure universe.

Foldseek 3Di. Foldseek's 3Di representation compresses backbone geometry into a per-residue letter drawn from a learned twenty-state alphabet. It captures the tertiary interaction pattern around each residue — which residues are packed against it in space, regardless of where they are in sequence.

Radius of gyration, Cα contacts, bounding box. Radius of gyration (Rg) is the root-mean-square distance of Cα atoms from their centroid — a single number for overall size and compactness. A globular domain of N residues has Rg ≈ 2.2·N^0.38 Å; an extended or 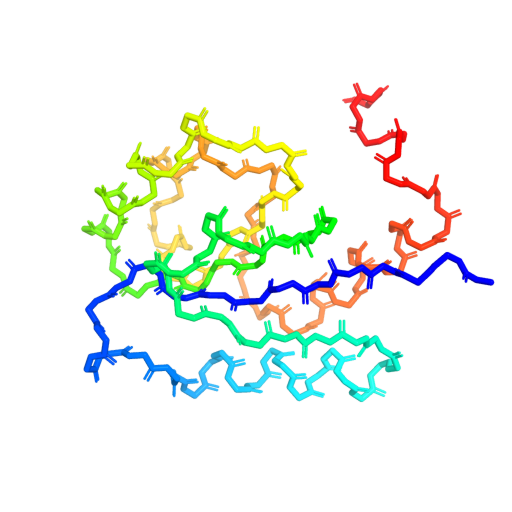disordered chain has a much larger Rg. The Cα contact count is the number of residue pairs whose Cα atoms are within 8 Å and are more than four positions apart in sequence — a standard proxy for tertiary packing density. The bounding box is the smallest axis-aligned box enclosing all Cα atoms.

InterPro / GO / CATH / organism. The annotation block draws on four external resources. InterPro: which protein families and domains the sequence belongs to. GO: standardized terms for what the protein does, what process it participates in, and where in the cell it acts. CATH: which structural fold it has in the CATH hierarchy. Organism: the species of origin.

mmCIF coordinates. The mmCIF block holds the 3D Cartesian coordinates of each backbone atom (N, Cα, C, O) in ångströms. mmCIF is the PDB's canonical archive format — a tagged-loop text representation of the atomic model.

pLDDT. pLDDT is the predicted lDDT-Cα score: AlphaFold's confidence that the local environment of each residue (all inter-atomic distances within 15 Å) is correctly placed. It is a per-residue number between 0 and 100, with higher meaning more reliable.

Backbone torsions (φ/ψ). φ (phi) and ψ (psi) are the two rotatable backbone dihedrals per residue: φ is the C(i-1)–N–Cα–C torsion, ψ is the N–Cα–C–N(i+1) torsion, both in degrees on (−180°, 180°]. α-helical residues cluster near (−60°, −45°); β-strand residues near (−120°, +130°). A Ramachandran plot is simply a scatter of (φ, ψ) for every residue.

B-factor. For experimental (PDB) structures, the B-factor (temperature factor) quantifies the positional spread of each atom in the crystal — a combination of thermal vibration and static disorder — in units of Å². High B-factors mark flexible loops or poorly resolved regions; low B-factors mark the rigid, well-ordered core.

Secondary structure (3-state, P-SEA). SS3 is a coarse helix/strand/coil call (letters a/b/c) made by the P-SEA algorithm from inter-Cα distances and dihedrals. It is less detailed than DSSP but needs only Cα positions.

Predicted aligned error. Predicted aligned error is AlphaFold's pairwise confidence. Unlike pLDDT (per-residue), PAE is per-residue-pair and captures whether two parts of the structure are correctly placed relative to each other. Units are ångströms of expected positional error.

Solvent-accessible surface area. Solvent-accessible surface area (SASA) is the area in Å² traced out by the centre of a 1.4 Å probe sphere (a water molecule) rolled over the protein's van der Waals surface (Shrake–Rupley / Lee–Richards construction). Buried residues have near-zero SASA; fully exposed residues can exceed 200 Å². The total SASA scales roughly with the number of surface residues.

Secondary structure (8-state, DSSP). The SS8 string is DSSP's per-residue secondary-structure call. α-helix (H) means an i→i+4 H-bond ladder; β-strand (E) means the residue participates in a β-sheet; 3₁₀ (G) and π (I) are tighter and wider helices; T/S are turns/bends; '-' is loop.

Rendered structure images. Structure images are PyMOL renders from six orthogonal camera directions. Cartoon representation draws helices as coils and strands as arrows; sticks shows the backbone as bonds; surface shows the solvent-excluded envelope. Rainbow coloring maps sequence position to hue (blue→red, N→C); chain coloring assigns a distinct color per polypeptide.

Sequence. The amino-acid sequence is the protein's primary structure: the linear order of residues from the N-terminus to the C-terminus, written in one-letter code. Everything else here — the 3D coordinates, the secondary structure, the domain annotations — is ultimately a consequence of this string.

Contact-map, Ramachandran, and PAE plots. Three diagnostic plots accompany the record. The Cα contact map visualizes the tertiary structure as a 2D adjacency matrix (8 Å cutoff, sequence-local contacts suppressed). The Ramachandran plot shows the distribution of backbone (φ, ψ) torsions, with points in the α and β basins reflecting secondary structure content. The PAE plot shows AlphaFold's inter-residue confidence as a color matrix.